Protein AF-A0A954NBS3-F1 (afdb_monomer_lite)

Structure (mmCIF, N/CA/C/O backbone):
data_AF-A0A954NBS3-F1
#
_entry.id   AF-A0A954NBS3-F1
#
loop_
_atom_site.group_PDB
_atom_site.id
_atom_site.type_symbol
_atom_site.label_atom_id
_atom_site.label_alt_id
_atom_site.label_comp_id
_atom_site.label_asym_id
_atom_site.label_entity_id
_atom_site.label_seq_id
_atom_site.pdbx_PDB_ins_code
_atom_site.Cartn_x
_atom_site.Cartn_y
_atom_site.Cartn_z
_atom_site.occupancy
_atom_site.B_iso_or_equiv
_atom_site.auth_seq_id
_atom_site.auth_comp_id
_atom_site.auth_asym_id
_atom_site.auth_atom_id
_atom_site.pdbx_PDB_model_num
ATOM 1 N N . MET A 1 1 ? 88.978 3.973 -29.724 1.00 39.25 1 MET A N 1
ATOM 2 C CA . MET A 1 1 ? 88.576 5.315 -29.233 1.00 39.25 1 MET A CA 1
ATOM 3 C C . MET A 1 1 ? 87.118 5.517 -29.642 1.00 39.25 1 MET A C 1
ATOM 5 O O . MET A 1 1 ? 86.852 5.404 -30.822 1.00 39.25 1 MET A O 1
ATOM 9 N N . LYS A 1 2 ? 86.174 5.472 -28.683 1.00 42.16 2 LYS A N 1
ATOM 10 C CA . LYS A 1 2 ? 85.365 6.629 -28.204 1.00 42.16 2 LYS A CA 1
ATOM 11 C C . LYS A 1 2 ? 84.351 7.115 -29.275 1.00 42.16 2 LYS A C 1
ATOM 13 O O . LYS A 1 2 ? 84.809 7.526 -30.323 1.00 42.16 2 LYS A O 1
ATOM 18 N N . LYS A 1 3 ? 83.019 7.169 -29.107 1.00 45.12 3 LYS A N 1
ATOM 19 C CA . LYS A 1 3 ? 82.094 7.100 -27.953 1.00 45.12 3 LYS A CA 1
ATOM 20 C C . LYS A 1 3 ? 80.649 6.825 -28.440 1.00 45.12 3 LYS A C 1
ATOM 22 O O . LYS A 1 3 ? 80.295 7.188 -29.555 1.00 45.12 3 LYS A O 1
ATOM 27 N N . HIS A 1 4 ? 79.860 6.246 -27.531 1.00 45.31 4 HIS A N 1
ATOM 28 C CA . HIS A 1 4 ? 78.389 6.204 -27.409 1.00 45.31 4 HIS A CA 1
ATOM 29 C C . HIS A 1 4 ? 77.722 7.589 -27.663 1.00 45.31 4 HIS A C 1
ATOM 31 O O . HIS A 1 4 ? 78.394 8.603 -27.510 1.00 45.31 4 HIS A O 1
ATOM 37 N N . ALA A 1 5 ? 76.438 7.736 -28.015 1.00 47.38 5 ALA A N 1
ATOM 38 C CA . ALA A 1 5 ? 75.284 7.160 -27.329 1.00 47.38 5 ALA A CA 1
ATOM 39 C C . ALA A 1 5 ? 73.979 7.186 -28.152 1.00 47.38 5 ALA A C 1
ATOM 41 O O . ALA A 1 5 ? 73.714 8.097 -28.932 1.00 47.38 5 ALA A O 1
ATOM 42 N N . CYS A 1 6 ? 73.170 6.164 -27.875 1.00 48.03 6 CYS A N 1
ATOM 43 C CA . CYS A 1 6 ? 71.746 6.021 -28.144 1.00 48.03 6 CYS A CA 1
ATOM 44 C C . CYS A 1 6 ? 70.948 6.991 -27.250 1.00 48.03 6 CYS A C 1
ATOM 46 O O . CYS A 1 6 ? 71.244 7.093 -26.059 1.00 48.03 6 CYS A O 1
ATOM 48 N N . PHE A 1 7 ? 69.952 7.685 -27.802 1.00 42.53 7 PHE A N 1
ATOM 49 C CA . PHE A 1 7 ? 69.027 8.534 -27.047 1.00 42.53 7 PHE A CA 1
ATOM 50 C C . PHE A 1 7 ? 67.602 8.221 -27.516 1.00 42.53 7 PHE A C 1
ATOM 52 O O . PHE A 1 7 ? 67.102 8.800 -28.476 1.00 42.53 7 PHE A O 1
ATOM 59 N N . VAL A 1 8 ? 66.966 7.247 -26.866 1.00 43.41 8 VAL A N 1
ATOM 60 C CA . VAL A 1 8 ? 65.523 7.005 -26.979 1.00 43.41 8 VAL A CA 1
ATOM 61 C C . VAL A 1 8 ? 64.893 7.608 -25.731 1.00 43.41 8 VAL A C 1
ATOM 63 O O . VAL A 1 8 ? 65.095 7.117 -24.623 1.00 43.41 8 VAL A O 1
ATOM 66 N N . TRP A 1 9 ? 64.184 8.719 -25.906 1.00 40.12 9 TRP A N 1
ATOM 67 C CA . TRP A 1 9 ? 63.373 9.334 -24.860 1.00 40.12 9 TRP A CA 1
ATOM 68 C C . TRP A 1 9 ? 62.068 8.541 -24.736 1.00 40.12 9 TRP A C 1
ATOM 70 O O . TRP A 1 9 ? 61.187 8.641 -25.586 1.00 40.12 9 TRP A O 1
ATOM 80 N N . LEU A 1 10 ? 61.966 7.715 -23.695 1.00 42.81 10 LEU A N 1
ATOM 81 C CA . LEU A 1 10 ? 60.733 7.027 -23.330 1.00 42.81 10 LEU A CA 1
ATOM 82 C C . LEU A 1 10 ? 59.902 7.987 -22.464 1.00 42.81 10 LEU A C 1
ATOM 84 O O . LEU A 1 10 ? 60.217 8.207 -21.296 1.00 42.81 10 LEU A O 1
ATOM 88 N N . ALA A 1 11 ? 58.875 8.605 -23.049 1.00 45.59 11 ALA A N 1
ATOM 89 C CA . ALA A 1 11 ? 57.915 9.409 -22.303 1.00 45.59 11 ALA A CA 1
ATOM 90 C C . ALA A 1 11 ? 57.031 8.478 -21.457 1.00 45.59 11 ALA A C 1
ATOM 92 O O . ALA A 1 11 ? 56.241 7.698 -21.986 1.00 45.59 11 ALA A O 1
ATOM 93 N N . LEU A 1 12 ? 57.199 8.543 -20.137 1.00 44.56 12 LEU A N 1
ATOM 94 C CA . LEU A 1 12 ? 56.373 7.833 -19.169 1.00 44.56 12 LEU A CA 1
ATOM 95 C C . LEU A 1 12 ? 55.002 8.530 -19.095 1.00 44.56 12 LEU A C 1
ATOM 97 O O . LEU A 1 12 ? 54.880 9.610 -18.519 1.00 44.56 12 LEU A O 1
ATOM 101 N N . LEU A 1 13 ? 53.974 7.932 -19.695 1.00 45.59 13 LEU A N 1
ATOM 102 C CA . LEU A 1 13 ? 52.589 8.375 -19.546 1.00 45.59 13 LEU A CA 1
ATOM 103 C C . LEU A 1 13 ? 52.076 7.891 -18.176 1.00 45.59 13 LEU A C 1
ATOM 105 O O . LEU A 1 13 ? 51.665 6.741 -18.035 1.00 45.59 13 LEU A O 1
ATOM 109 N N . MET A 1 14 ? 52.143 8.738 -17.145 1.00 43.44 14 MET A N 1
ATOM 110 C CA . MET A 1 14 ? 51.462 8.474 -15.871 1.00 43.44 14 MET A CA 1
ATOM 111 C C . MET A 1 14 ? 49.956 8.672 -16.061 1.00 43.44 14 MET A C 1
ATOM 113 O O . MET A 1 14 ? 49.479 9.799 -16.185 1.00 43.44 14 MET A O 1
ATOM 117 N N . LEU A 1 15 ? 49.208 7.571 -16.068 1.00 45.44 15 LEU A N 1
ATOM 118 C CA . LEU A 1 15 ? 47.754 7.591 -15.973 1.00 45.44 15 LEU A CA 1
ATOM 119 C C . LEU A 1 15 ? 47.380 7.863 -14.505 1.00 45.44 15 LEU A C 1
ATOM 121 O O . LEU A 1 15 ? 47.453 6.972 -13.662 1.00 45.44 15 LEU A O 1
ATOM 125 N N . ALA A 1 16 ? 47.033 9.108 -14.179 1.00 49.09 16 ALA A N 1
ATOM 126 C CA . ALA A 1 16 ? 46.466 9.442 -12.878 1.00 49.09 16 ALA A CA 1
ATOM 127 C C . ALA A 1 16 ? 45.007 8.962 -12.842 1.00 49.09 16 ALA A C 1
ATOM 129 O O . ALA A 1 16 ? 44.122 9.594 -13.416 1.00 49.09 16 ALA A O 1
ATOM 130 N N . VAL A 1 17 ? 44.759 7.822 -12.195 1.00 53.91 17 VAL A N 1
ATOM 131 C CA . VAL A 1 17 ? 43.400 7.362 -11.892 1.00 53.91 17 VAL A CA 1
ATOM 132 C C . VAL A 1 17 ? 42.890 8.207 -10.726 1.00 53.91 17 VAL A C 1
ATOM 134 O O . VAL A 1 17 ? 43.249 7.971 -9.576 1.00 53.91 17 VAL A O 1
ATOM 137 N N . PHE A 1 18 ? 42.098 9.237 -11.027 1.00 52.69 18 PHE A N 1
ATOM 138 C CA . PHE A 1 18 ? 41.361 9.986 -10.013 1.00 52.69 18 PHE A CA 1
ATOM 139 C C . PHE A 1 18 ? 40.160 9.148 -9.565 1.00 52.69 18 PHE A C 1
ATOM 141 O O . PHE A 1 18 ? 39.133 9.102 -10.239 1.00 52.69 18 PHE A O 1
ATOM 148 N N . SER A 1 19 ? 40.285 8.485 -8.420 1.00 53.72 19 SER A N 1
ATOM 149 C CA . SER A 1 19 ? 39.150 7.960 -7.661 1.00 53.72 19 SER A CA 1
ATOM 150 C C . SER A 1 19 ? 38.417 9.137 -7.011 1.00 53.72 19 SER A C 1
ATOM 152 O O . SER A 1 19 ? 38.724 9.546 -5.892 1.00 53.72 19 SER A O 1
ATOM 154 N N . GLY A 1 20 ? 37.482 9.737 -7.751 1.00 62.59 20 GLY A N 1
ATOM 155 C CA . GLY A 1 20 ? 36.509 10.666 -7.178 1.00 62.59 20 GLY A CA 1
ATOM 156 C C . GLY A 1 20 ? 35.599 9.944 -6.174 1.00 62.59 20 GLY A C 1
ATOM 157 O O . GLY A 1 20 ? 35.432 8.725 -6.278 1.00 62.59 20 GLY A O 1
ATOM 158 N N . PRO A 1 21 ? 35.019 10.655 -5.192 1.00 60.66 21 PRO A N 1
ATOM 159 C CA . PRO A 1 21 ? 34.026 10.059 -4.312 1.00 60.66 21 PRO A CA 1
ATOM 160 C C . PRO A 1 21 ? 32.855 9.564 -5.163 1.00 60.66 21 PRO A C 1
ATOM 162 O O . PRO A 1 21 ? 32.310 10.313 -5.974 1.00 60.66 21 PRO A O 1
ATOM 165 N N . ALA A 1 22 ? 32.486 8.296 -4.993 1.00 57.25 22 ALA A N 1
ATOM 166 C CA . ALA A 1 22 ? 31.246 7.786 -5.548 1.00 57.25 22 ALA A CA 1
ATOM 167 C C . ALA A 1 22 ? 30.102 8.577 -4.906 1.00 57.25 22 ALA A C 1
ATOM 169 O O . ALA A 1 22 ? 29.930 8.551 -3.687 1.00 57.25 22 ALA A O 1
ATOM 170 N N . THR A 1 23 ? 29.340 9.315 -5.708 1.00 51.94 23 THR A N 1
ATOM 171 C CA . THR A 1 23 ? 28.046 9.811 -5.254 1.00 51.94 23 THR A CA 1
ATOM 172 C C . THR A 1 23 ? 27.150 8.595 -5.113 1.00 51.94 23 THR A C 1
ATOM 174 O O . THR A 1 23 ? 26.912 7.893 -6.095 1.00 51.94 23 THR A O 1
ATOM 177 N N . VAL A 1 24 ? 26.679 8.330 -3.898 1.00 51.53 24 VAL A N 1
ATOM 178 C CA . VAL A 1 24 ? 25.548 7.427 -3.692 1.00 51.53 24 VAL A CA 1
ATOM 179 C C . VAL A 1 24 ? 24.375 8.076 -4.420 1.00 51.53 24 VAL A C 1
ATOM 181 O O . VAL A 1 24 ? 23.851 9.095 -3.975 1.00 51.53 24 VAL A O 1
ATOM 184 N N . GLN A 1 25 ? 24.054 7.565 -5.604 1.00 52.12 25 GLN A N 1
ATOM 185 C CA . GLN A 1 25 ? 22.846 7.950 -6.313 1.00 52.12 25 GLN A CA 1
ATOM 186 C C . GLN A 1 25 ? 21.680 7.423 -5.475 1.00 52.12 25 GLN A C 1
ATOM 188 O O . GLN A 1 25 ? 21.651 6.235 -5.153 1.00 52.12 25 GLN A O 1
ATOM 193 N N . GLY A 1 26 ? 20.788 8.319 -5.043 1.00 61.16 26 GLY A N 1
ATOM 194 C CA . GLY A 1 26 ? 19.554 7.928 -4.361 1.00 61.16 26 GLY A CA 1
ATOM 195 C C . GLY A 1 26 ? 18.711 7.008 -5.245 1.00 61.16 26 GLY A C 1
ATOM 196 O O . GLY A 1 26 ? 18.994 6.865 -6.439 1.00 61.16 26 GLY A O 1
ATOM 197 N N . ALA A 1 27 ? 17.692 6.376 -4.663 1.00 66.38 27 ALA A N 1
ATOM 198 C CA . ALA A 1 27 ? 16.748 5.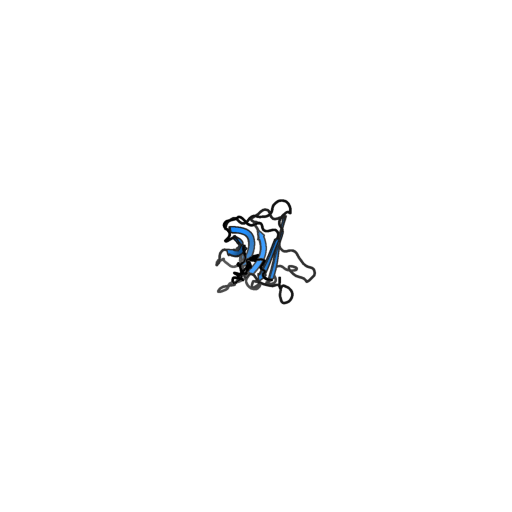585 -5.440 1.00 66.38 27 ALA A CA 1
ATOM 199 C C . ALA A 1 27 ? 16.223 6.413 -6.628 1.00 66.38 27 ALA A C 1
ATOM 201 O O . ALA A 1 27 ? 15.965 7.612 -6.522 1.00 66.38 27 ALA A O 1
ATOM 202 N N . LEU A 1 28 ? 16.151 5.770 -7.790 1.00 80.25 28 LEU A N 1
ATOM 203 C CA . LEU A 1 28 ? 15.702 6.400 -9.032 1.00 80.25 28 LEU A CA 1
ATOM 204 C C . LEU A 1 28 ? 14.170 6.545 -9.105 1.00 80.25 28 LEU A C 1
ATOM 206 O O . LEU A 1 28 ? 13.644 7.326 -9.905 1.00 80.25 28 LEU A O 1
ATOM 210 N N . VAL A 1 29 ? 13.476 5.760 -8.283 1.00 85.06 29 VAL A N 1
ATOM 211 C CA . VAL A 1 29 ? 12.032 5.786 -8.083 1.00 85.06 29 VAL A CA 1
ATOM 212 C C . VAL A 1 29 ? 11.783 5.782 -6.580 1.00 85.06 29 VAL A C 1
ATOM 214 O O . VAL A 1 29 ? 12.270 4.892 -5.883 1.00 85.06 29 VAL A O 1
ATOM 217 N N . ASP A 1 30 ? 11.031 6.765 -6.107 1.00 89.38 30 ASP A N 1
ATOM 218 C CA . ASP A 1 30 ? 10.579 6.887 -4.728 1.00 89.38 30 ASP A CA 1
ATOM 219 C C . ASP A 1 30 ? 9.112 6.452 -4.631 1.00 89.38 30 ASP A C 1
ATOM 221 O O . ASP A 1 30 ? 8.326 6.669 -5.554 1.00 89.38 30 ASP A O 1
ATOM 225 N N . LEU A 1 31 ? 8.736 5.835 -3.510 1.00 91.75 31 LEU A N 1
ATOM 226 C CA . LEU A 1 31 ? 7.346 5.481 -3.227 1.00 91.75 31 LEU A CA 1
ATOM 227 C C . LEU A 1 31 ? 6.748 6.450 -2.216 1.00 91.75 31 LEU A C 1
ATOM 229 O O . LEU A 1 31 ? 7.391 6.809 -1.227 1.00 91.75 31 LEU A O 1
ATOM 233 N N . SER A 1 32 ? 5.498 6.841 -2.435 1.00 93.94 32 SER A N 1
ATOM 234 C CA . SER A 1 32 ? 4.780 7.735 -1.534 1.00 93.94 32 SER A CA 1
ATOM 235 C C . SER A 1 32 ? 3.301 7.367 -1.412 1.00 93.94 32 SER A C 1
ATOM 237 O O . SER A 1 32 ? 2.731 6.694 -2.274 1.00 93.94 32 SER A O 1
ATOM 239 N N . PHE A 1 33 ? 2.681 7.793 -0.308 1.00 95.69 33 PHE A N 1
ATOM 240 C CA . PHE A 1 33 ? 1.241 7.675 -0.099 1.00 95.69 33 PHE A CA 1
ATOM 241 C C . PHE A 1 33 ? 0.530 9.006 -0.302 1.00 95.69 33 PHE A C 1
ATOM 243 O O . PHE A 1 33 ? 1.015 10.062 0.111 1.00 95.69 33 PHE A O 1
ATOM 250 N N . SER A 1 34 ? -0.662 8.938 -0.891 1.00 95.38 34 SER A N 1
ATOM 251 C CA . SER A 1 34 ? -1.549 10.084 -1.079 1.00 95.38 34 SER A CA 1
ATOM 252 C C . SER A 1 34 ? -3.013 9.705 -0.800 1.00 95.38 34 SER A C 1
ATOM 254 O O . SER A 1 34 ? -3.434 8.618 -1.179 1.00 95.38 34 SER A O 1
ATOM 256 N N . PRO A 1 35 ? -3.827 10.576 -0.179 1.00 95.69 35 PRO A N 1
ATOM 257 C CA . PRO A 1 35 ? -3.427 11.834 0.445 1.00 95.69 35 PRO A CA 1
ATOM 258 C C . PRO A 1 35 ? -2.636 11.589 1.740 1.00 95.69 35 PRO A C 1
ATOM 260 O O . PRO A 1 35 ? -2.797 10.563 2.393 1.00 95.69 35 PRO A O 1
ATOM 263 N N . ALA A 1 36 ? -1.831 12.569 2.162 1.00 93.75 36 ALA A N 1
ATOM 264 C CA . ALA A 1 36 ? -1.077 12.483 3.420 1.00 93.75 36 ALA A CA 1
ATOM 265 C C . ALA A 1 36 ? -1.972 12.472 4.676 1.00 93.75 36 ALA A C 1
ATOM 267 O O . ALA A 1 36 ? -1.539 12.059 5.746 1.00 93.75 36 ALA A O 1
ATOM 268 N N . MET A 1 37 ? -3.207 12.970 4.566 1.00 94.44 37 MET A N 1
ATOM 269 C CA . MET A 1 37 ? -4.183 12.970 5.649 1.00 94.44 37 MET A CA 1
ATOM 270 C C . MET A 1 37 ? -5.596 12.975 5.079 1.00 94.44 37 MET A C 1
ATOM 272 O O . MET A 1 37 ? -5.891 13.694 4.123 1.00 94.44 37 MET A O 1
ATOM 276 N N . GLN A 1 38 ? -6.480 12.210 5.709 1.00 95.62 38 GLN A N 1
ATOM 277 C CA . GLN A 1 38 ? -7.904 12.197 5.411 1.00 95.62 38 GLN A CA 1
ATOM 278 C C . GLN A 1 38 ? -8.713 11.972 6.686 1.00 95.62 38 GLN A C 1
ATOM 280 O O . GLN A 1 38 ? -8.215 11.423 7.666 1.00 95.62 38 GLN A O 1
ATOM 285 N N . SER A 1 39 ? -9.965 12.419 6.675 1.00 96.62 39 SER A N 1
ATOM 286 C CA . SER A 1 39 ? -10.902 12.226 7.777 1.00 96.62 39 SER A CA 1
ATOM 287 C C . SER A 1 39 ? -12.225 11.738 7.212 1.00 96.62 39 SER A C 1
ATOM 289 O O . SER A 1 39 ? -12.778 12.347 6.295 1.00 96.62 39 SER A O 1
ATOM 291 N N . VAL A 1 40 ? -12.707 10.626 7.756 1.00 97.50 40 VAL A N 1
ATOM 292 C CA . VAL A 1 40 ? -13.955 9.979 7.352 1.00 97.50 40 VAL A CA 1
ATOM 293 C C . VAL A 1 40 ? -14.746 9.588 8.601 1.00 97.50 40 VAL A C 1
ATOM 295 O O . VAL A 1 40 ? -1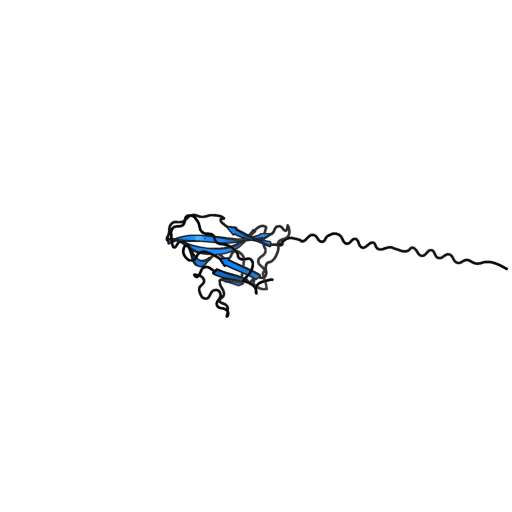4.147 9.386 9.660 1.00 97.50 40 VAL A O 1
ATOM 298 N N . PRO A 1 41 ? -16.084 9.489 8.526 1.00 97.75 41 PRO A N 1
ATOM 299 C CA . PRO A 1 41 ? -16.866 8.924 9.621 1.00 97.75 41 PRO A CA 1
ATOM 300 C C . PRO A 1 41 ? -16.573 7.425 9.788 1.00 97.75 41 PRO A C 1
ATOM 302 O O . PRO A 1 41 ? -16.192 6.752 8.830 1.00 97.75 41 PRO A O 1
ATOM 305 N N . VAL A 1 42 ? -16.825 6.885 10.984 1.00 98.19 42 VAL A N 1
ATOM 306 C CA . VAL A 1 42 ? -16.812 5.430 11.224 1.00 98.19 42 VAL A CA 1
ATOM 307 C C . VAL A 1 42 ? -17.765 4.728 10.248 1.00 98.19 42 VAL A C 1
ATOM 309 O O . VAL A 1 42 ? -18.881 5.193 10.011 1.00 98.19 42 VAL A O 1
ATOM 312 N N . GLY A 1 43 ? -17.306 3.625 9.659 1.00 98.19 43 GLY A N 1
ATOM 313 C CA . GLY A 1 43 ? -17.958 2.899 8.567 1.00 98.19 43 GLY A CA 1
ATOM 314 C C . GLY A 1 43 ? -17.704 3.485 7.172 1.00 98.19 43 GLY A C 1
ATOM 315 O O . GLY A 1 43 ? -18.135 2.898 6.182 1.00 98.19 43 GLY A O 1
ATOM 316 N N . GLY A 1 44 ? -17.028 4.634 7.073 1.00 97.88 44 GLY A N 1
ATOM 317 C CA . GLY A 1 44 ? -16.607 5.237 5.809 1.00 97.88 44 GLY A CA 1
ATOM 318 C C . GLY A 1 44 ? -15.374 4.562 5.205 1.00 97.88 44 GLY A C 1
ATOM 319 O O . GLY A 1 44 ? -14.619 3.881 5.901 1.00 97.88 44 GLY A O 1
ATOM 320 N N . PHE A 1 45 ? -15.164 4.787 3.905 1.00 97.06 45 PHE A N 1
ATOM 321 C CA . PHE A 1 45 ? -13.980 4.308 3.192 1.00 97.06 45 PHE A CA 1
ATOM 322 C C . PHE A 1 45 ? -12.843 5.322 3.243 1.00 97.06 45 PHE A C 1
ATOM 324 O O . PHE A 1 45 ? -13.055 6.506 2.988 1.00 97.06 45 PHE A O 1
ATOM 331 N N . VAL A 1 46 ? -11.646 4.820 3.523 1.00 96.56 46 VAL A N 1
ATOM 332 C CA . VAL A 1 46 ? -10.367 5.530 3.488 1.00 96.56 46 VAL A CA 1
ATOM 333 C C . VAL A 1 46 ? -9.601 4.980 2.289 1.00 96.56 46 VAL A C 1
ATOM 335 O O . VAL A 1 46 ? -9.263 3.798 2.270 1.00 96.56 46 VAL A O 1
ATOM 338 N N . ASP A 1 47 ? -9.340 5.820 1.292 1.00 96.44 47 ASP A N 1
ATOM 339 C CA . ASP A 1 47 ? -8.593 5.430 0.092 1.00 96.44 47 ASP A CA 1
ATOM 340 C C . ASP A 1 47 ? -7.175 6.008 0.175 1.00 96.44 47 ASP A C 1
ATOM 342 O O . ASP A 1 47 ? -7.002 7.216 0.355 1.00 96.44 47 ASP A O 1
ATOM 346 N N . VAL A 1 48 ? -6.160 5.150 0.072 1.00 96.56 48 VAL A N 1
ATOM 347 C CA . VAL A 1 48 ? -4.736 5.511 0.120 1.00 96.56 48 VAL A CA 1
ATOM 348 C C . VAL A 1 48 ? -4.071 5.067 -1.178 1.00 96.56 48 VAL A C 1
ATOM 350 O O . VAL A 1 48 ? -3.897 3.879 -1.431 1.00 96.56 48 VAL A O 1
ATOM 353 N N . GLN A 1 49 ? -3.698 6.027 -2.012 1.00 95.88 49 GLN A N 1
ATOM 354 C CA . GLN A 1 49 ? -2.966 5.809 -3.255 1.00 95.88 49 GLN A CA 1
ATOM 355 C C . GLN A 1 49 ? -1.500 5.513 -2.956 1.00 95.88 49 GLN A C 1
ATOM 357 O O . GLN A 1 49 ? -0.867 6.241 -2.191 1.00 95.88 49 GLN A O 1
ATOM 362 N N . LEU A 1 50 ? -0.961 4.492 -3.614 1.00 95.44 50 LEU A N 1
ATOM 363 C CA . LEU A 1 50 ? 0.471 4.256 -3.730 1.00 95.44 50 LEU A CA 1
ATOM 364 C C . LEU A 1 50 ? 0.970 4.911 -5.012 1.00 95.44 50 LEU A C 1
ATOM 366 O O . LEU A 1 50 ? 0.541 4.546 -6.108 1.00 95.44 50 LEU A O 1
ATOM 370 N N . LEU A 1 51 ? 1.896 5.848 -4.872 1.00 93.38 51 LEU A N 1
ATOM 371 C CA . LEU A 1 51 ? 2.520 6.558 -5.978 1.00 93.38 51 LEU A CA 1
ATOM 372 C C . LEU A 1 51 ? 3.979 6.123 -6.110 1.00 93.38 51 LEU A C 1
ATOM 374 O O . LEU A 1 51 ? 4.666 5.930 -5.110 1.00 93.38 51 LEU A O 1
ATOM 378 N N . ALA A 1 52 ? 4.432 5.970 -7.349 1.00 91.38 52 ALA A N 1
ATOM 379 C CA . ALA A 1 52 ? 5.822 5.773 -7.723 1.00 91.38 52 ALA A CA 1
ATOM 380 C C . ALA A 1 52 ? 6.300 7.010 -8.489 1.00 91.38 52 ALA A C 1
ATOM 382 O O . ALA A 1 52 ? 5.879 7.258 -9.623 1.00 91.38 52 ALA A O 1
ATOM 383 N N . ASP A 1 53 ? 7.163 7.791 -7.854 1.00 89.31 53 ASP A N 1
ATOM 384 C CA . ASP A 1 53 ? 7.679 9.056 -8.357 1.00 89.31 53 ASP A CA 1
ATOM 385 C C . ASP A 1 53 ? 9.100 8.865 -8.883 1.00 89.31 53 ASP A C 1
ATOM 387 O O . ASP A 1 53 ? 9.950 8.307 -8.194 1.00 89.31 53 ASP A O 1
ATOM 391 N N . SER A 1 54 ? 9.387 9.339 -10.095 1.00 86.38 54 SER A N 1
ATOM 392 C CA . SER A 1 54 ? 10.756 9.349 -10.616 1.00 86.38 54 SER A CA 1
ATOM 393 C C . SER A 1 54 ? 11.287 10.771 -10.690 1.00 86.38 54 SER A C 1
ATOM 395 O O . SER A 1 54 ? 10.656 11.671 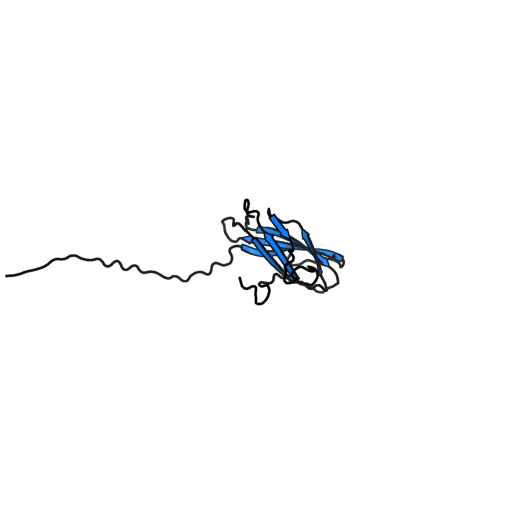-11.247 1.00 86.38 54 SER A O 1
ATOM 397 N N . ASN A 1 55 ? 12.484 10.962 -10.141 1.00 78.69 55 ASN A N 1
ATOM 398 C CA . ASN A 1 55 ? 13.230 12.214 -10.229 1.00 78.69 55 ASN A CA 1
ATOM 399 C C . ASN A 1 55 ? 14.119 12.292 -11.487 1.00 78.69 55 ASN A C 1
ATOM 401 O O . ASN A 1 55 ? 14.799 13.301 -11.695 1.00 78.69 55 ASN A O 1
ATOM 405 N N . ASP A 1 56 ? 14.111 11.251 -12.325 1.00 79.31 56 ASP A N 1
ATOM 406 C CA . ASP A 1 56 ? 14.869 11.200 -13.567 1.00 79.31 56 ASP A CA 1
ATOM 407 C C . ASP A 1 56 ? 14.108 11.925 -14.691 1.00 79.31 56 ASP A C 1
ATOM 409 O O . ASP A 1 56 ? 12.883 11.874 -14.807 1.00 79.31 56 ASP A O 1
ATOM 413 N N . ALA A 1 57 ? 14.846 12.626 -15.552 1.00 76.06 57 ALA A N 1
ATOM 414 C CA . ALA A 1 57 ? 14.279 13.242 -16.750 1.00 76.06 57 ALA A CA 1
ATOM 415 C C . ALA A 1 57 ? 13.894 12.193 -17.811 1.00 76.06 57 ALA A C 1
ATOM 417 O O . ALA A 1 57 ? 13.158 12.496 -18.754 1.00 76.06 57 ALA A O 1
ATOM 418 N N . THR A 1 58 ? 14.420 10.975 -17.683 1.00 80.75 58 THR A N 1
ATOM 419 C CA . THR A 1 58 ? 14.125 9.833 -18.536 1.00 80.75 58 THR A CA 1
ATOM 420 C C . THR A 1 58 ? 13.084 8.927 -17.879 1.00 80.75 58 THR A C 1
ATOM 422 O O . THR A 1 58 ? 13.217 8.593 -16.705 1.00 80.75 58 THR A O 1
ATOM 425 N N . PRO A 1 59 ? 12.037 8.506 -18.612 1.00 79.38 59 PRO A N 1
ATOM 426 C CA . PRO A 1 59 ? 11.049 7.595 -18.056 1.00 79.38 59 PRO A CA 1
ATOM 427 C C . PRO A 1 59 ? 11.683 6.250 -17.685 1.00 79.38 59 PRO A C 1
ATOM 429 O O . PRO A 1 59 ? 12.335 5.611 -18.516 1.00 79.38 59 PRO A O 1
ATOM 432 N N . LEU A 1 60 ? 11.462 5.807 -16.450 1.00 84.81 60 LEU A N 1
ATOM 433 C CA . LEU A 1 60 ? 11.989 4.549 -15.932 1.00 84.81 60 LEU A CA 1
ATOM 434 C C . LEU A 1 60 ? 10.925 3.467 -15.968 1.00 84.81 60 LEU A C 1
ATOM 436 O O . LEU A 1 60 ? 9.743 3.735 -15.798 1.00 84.81 60 LEU A O 1
ATOM 440 N N . SER A 1 61 ? 11.352 2.232 -16.205 1.00 87.00 61 SER A N 1
ATOM 441 C CA . SER A 1 61 ? 10.462 1.073 -16.231 1.00 87.00 61 SER A CA 1
ATOM 442 C C . SER A 1 61 ? 10.537 0.304 -14.918 1.00 87.00 61 SER A C 1
ATOM 444 O O . SER A 1 61 ? 11.633 0.035 -14.431 1.00 87.00 61 SER A O 1
ATOM 446 N N . ILE A 1 62 ? 9.386 -0.108 -14.392 1.00 88.00 62 ILE A N 1
ATOM 447 C CA . ILE A 1 62 ? 9.283 -0.936 -13.189 1.00 88.00 62 ILE A CA 1
ATOM 448 C C . ILE A 1 62 ? 8.859 -2.345 -13.604 1.00 88.00 62 ILE A C 1
ATOM 450 O O . ILE A 1 62 ? 7.837 -2.522 -14.262 1.00 88.00 62 ILE A O 1
ATOM 454 N N . SER A 1 63 ? 9.644 -3.362 -13.241 1.00 90.31 63 SER A N 1
ATOM 455 C CA . SER A 1 63 ? 9.307 -4.767 -13.516 1.00 90.31 63 SER A CA 1
ATOM 456 C C . SER A 1 63 ? 8.498 -5.423 -12.404 1.00 90.31 63 SER A C 1
ATOM 458 O O . SER A 1 63 ? 7.677 -6.297 -12.677 1.00 90.31 63 SER A O 1
ATOM 460 N N . ALA A 1 64 ? 8.748 -5.018 -11.163 1.00 90.56 64 ALA A N 1
ATOM 461 C CA . ALA A 1 64 ? 8.062 -5.503 -9.980 1.00 90.56 64 ALA A CA 1
ATOM 462 C C . ALA A 1 64 ? 8.136 -4.453 -8.868 1.00 90.56 64 ALA A C 1
ATOM 464 O O . ALA A 1 64 ? 9.044 -3.619 -8.866 1.00 90.56 64 ALA A O 1
ATOM 465 N N . LEU A 1 65 ? 7.192 -4.517 -7.938 1.00 90.19 65 LEU A N 1
ATOM 466 C CA . LEU A 1 65 ? 7.148 -3.718 -6.725 1.00 90.19 65 LEU A CA 1
ATOM 467 C C . LEU A 1 65 ? 6.514 -4.554 -5.617 1.00 90.19 65 LEU A C 1
ATOM 469 O O . LEU A 1 65 ? 5.459 -5.147 -5.831 1.00 90.19 65 LEU A O 1
ATOM 473 N N . ASP A 1 66 ? 7.137 -4.530 -4.445 1.00 92.19 66 ASP A N 1
ATOM 474 C CA . ASP A 1 66 ? 6.606 -5.099 -3.212 1.00 92.19 66 ASP A CA 1
ATOM 475 C C . ASP A 1 66 ? 6.518 -3.988 -2.161 1.00 92.19 66 ASP A C 1
ATOM 477 O O . ASP A 1 66 ? 7.471 -3.229 -1.971 1.00 92.19 66 ASP A O 1
ATOM 481 N N . VAL A 1 67 ? 5.366 -3.859 -1.503 1.00 93.12 67 VAL A N 1
ATOM 482 C CA . VAL A 1 67 ? 5.123 -2.867 -0.447 1.00 93.12 67 VAL A CA 1
ATOM 483 C C . VAL A 1 67 ? 4.484 -3.544 0.746 1.00 93.12 67 VAL A C 1
ATOM 485 O O . VAL A 1 67 ? 3.446 -4.186 0.627 1.00 93.12 67 VAL A O 1
ATOM 488 N N . ILE A 1 68 ? 5.083 -3.344 1.914 1.00 92.56 68 ILE A N 1
ATOM 489 C CA . ILE A 1 68 ? 4.560 -3.856 3.174 1.00 92.56 68 ILE A CA 1
ATOM 490 C C . ILE A 1 68 ? 3.796 -2.726 3.850 1.00 92.56 68 ILE A C 1
ATOM 492 O O . ILE A 1 68 ? 4.385 -1.729 4.273 1.00 92.56 68 ILE A O 1
ATOM 496 N N . LEU A 1 69 ? 2.484 -2.881 3.938 1.00 95.38 69 LEU A N 1
ATOM 497 C CA . LEU A 1 69 ? 1.607 -2.000 4.689 1.00 95.38 69 LEU A CA 1
ATOM 498 C C . LEU A 1 69 ? 1.662 -2.371 6.162 1.00 95.38 69 LEU A C 1
ATOM 500 O O . LEU A 1 69 ? 1.634 -3.550 6.503 1.00 95.38 69 LEU A O 1
ATOM 504 N N . ASN A 1 70 ? 1.672 -1.363 7.025 1.00 95.19 70 ASN A N 1
ATOM 505 C CA . ASN A 1 70 ? 1.362 -1.525 8.435 1.00 95.19 70 ASN A CA 1
ATOM 506 C C . ASN A 1 70 ? 0.369 -0.447 8.874 1.00 95.19 70 ASN A C 1
ATOM 508 O O . ASN A 1 70 ? 0.501 0.723 8.505 1.00 95.19 70 ASN A O 1
ATOM 512 N N . TYR A 1 71 ? -0.653 -0.864 9.611 1.00 96.81 71 TYR A N 1
ATOM 513 C CA . TYR A 1 71 ? -1.752 -0.020 10.064 1.00 96.81 71 TYR A CA 1
ATOM 514 C C . TYR A 1 71 ? -2.357 -0.589 11.356 1.00 96.81 71 TYR A C 1
ATOM 516 O O . TYR A 1 71 ? -2.154 -1.752 11.705 1.00 96.81 71 TYR A O 1
ATOM 524 N N . ASP A 1 72 ? -3.120 0.222 12.088 1.00 97.75 72 ASP A N 1
ATOM 525 C CA . ASP A 1 72 ? -3.786 -0.239 13.311 1.00 97.75 72 ASP A CA 1
ATOM 526 C C . ASP A 1 72 ? -5.142 -0.890 12.995 1.00 97.75 72 ASP A C 1
ATOM 528 O O . ASP A 1 72 ? -6.133 -0.205 12.712 1.00 97.75 72 ASP A O 1
ATOM 532 N N . ALA A 1 73 ? -5.190 -2.221 13.095 1.00 97.75 73 ALA A N 1
ATOM 533 C CA . ALA A 1 73 ? -6.390 -3.029 12.870 1.00 97.75 73 ALA A CA 1
ATOM 534 C C . ALA A 1 73 ? -7.538 -2.759 13.866 1.00 97.75 73 ALA A C 1
ATOM 536 O O . ALA A 1 73 ? -8.658 -3.226 13.672 1.00 97.75 73 ALA A O 1
ATOM 537 N N . THR A 1 74 ? -7.297 -1.988 14.931 1.00 98.12 74 THR A N 1
ATOM 538 C CA . THR A 1 74 ? -8.349 -1.520 15.849 1.00 98.12 74 THR A CA 1
ATOM 539 C C . THR A 1 74 ? -9.182 -0.395 15.228 1.00 98.12 74 THR A C 1
ATOM 541 O O . THR A 1 74 ? -10.353 -0.229 15.573 1.00 98.12 74 THR A O 1
ATOM 544 N N . TYR A 1 75 ? -8.589 0.390 14.322 1.00 98.25 75 TYR A N 1
ATOM 545 C CA . TYR A 1 75 ? -9.216 1.576 13.731 1.00 98.25 75 TYR A CA 1
ATOM 546 C C . TYR A 1 75 ? -9.487 1.436 12.236 1.00 98.25 75 TYR A C 1
ATOM 548 O O . TYR A 1 75 ? -10.398 2.097 11.736 1.00 98.25 75 TYR A O 1
ATOM 556 N N . LEU A 1 76 ? -8.733 0.598 11.526 1.00 98.12 76 LEU A N 1
ATOM 557 C CA . LEU A 1 76 ? -8.847 0.409 10.083 1.00 98.12 76 LEU A CA 1
ATOM 558 C C . LEU A 1 76 ? -8.938 -1.076 9.730 1.00 98.12 76 LEU A C 1
ATOM 560 O O . LEU A 1 76 ? -8.242 -1.899 10.307 1.00 98.12 76 LEU A O 1
ATOM 564 N N . GLU A 1 77 ? -9.746 -1.407 8.728 1.00 97.88 77 GLU A N 1
ATOM 565 C CA . GLU A 1 77 ? -9.775 -2.736 8.109 1.00 97.88 77 GLU A CA 1
ATOM 566 C C . GLU A 1 77 ? -9.456 -2.609 6.623 1.00 97.88 77 GLU A C 1
ATOM 568 O O . GLU A 1 77 ? -10.228 -2.001 5.876 1.00 97.88 77 GLU A O 1
ATOM 573 N N . LEU A 1 78 ? -8.331 -3.176 6.186 1.00 97.38 78 LEU A N 1
ATOM 574 C CA . LEU A 1 78 ? -7.967 -3.235 4.775 1.00 97.38 78 LEU A CA 1
ATOM 575 C C . LEU A 1 78 ? -8.911 -4.191 4.032 1.00 97.38 78 LEU A C 1
ATOM 577 O O . LEU A 1 78 ? -9.024 -5.362 4.377 1.00 97.38 78 LEU A O 1
ATOM 581 N N . GLN A 1 79 ? -9.601 -3.682 3.011 1.00 95.50 79 GLN A N 1
ATOM 582 C CA . GLN A 1 79 ? -10.606 -4.441 2.257 1.00 95.50 79 GLN A CA 1
ATOM 583 C C . GLN A 1 79 ? -10.050 -5.013 0.956 1.00 95.50 79 GLN A C 1
ATOM 585 O O . GLN A 1 79 ? -10.330 -6.152 0.592 1.00 95.50 79 GLN A O 1
ATOM 590 N N . SER A 1 80 ? -9.347 -4.176 0.194 1.00 92.00 80 SER A N 1
ATOM 591 C CA . SER A 1 80 ? -8.966 -4.485 -1.183 1.00 92.00 80 SER A CA 1
ATOM 592 C C . SER A 1 80 ? -7.975 -3.466 -1.725 1.00 92.00 80 SER A C 1
ATOM 594 O O . SER A 1 80 ? -7.891 -2.341 -1.227 1.00 92.00 80 SER A O 1
ATOM 596 N N . VAL A 1 81 ? -7.336 -3.815 -2.834 1.00 91.88 81 VAL A N 1
ATOM 597 C CA . VAL A 1 81 ? -6.787 -2.843 -3.781 1.00 91.88 81 VAL A CA 1
ATOM 598 C C . VAL A 1 81 ? -7.828 -2.473 -4.836 1.00 91.88 81 VAL A C 1
ATOM 600 O O . VAL A 1 81 ? -8.636 -3.296 -5.264 1.00 91.88 81 VAL A O 1
ATOM 603 N N . THR A 1 82 ? -7.819 -1.218 -5.265 1.00 84.44 82 THR A N 1
ATOM 604 C CA . THR A 1 82 ? -8.650 -0.698 -6.354 1.00 84.44 82 THR A CA 1
ATOM 605 C C . THR A 1 82 ? -7.785 0.105 -7.318 1.00 84.44 82 THR A C 1
ATOM 607 O O . THR A 1 82 ? -6.734 0.600 -6.929 1.00 84.44 82 THR A O 1
ATOM 610 N N . ASN A 1 83 ? -8.238 0.250 -8.569 1.00 66.31 83 ASN A N 1
ATOM 611 C CA . ASN A 1 83 ? -7.615 1.117 -9.576 1.00 66.31 83 ASN A CA 1
ATOM 612 C C . ASN A 1 83 ? -6.089 0.927 -9.716 1.00 66.31 83 ASN A C 1
ATOM 614 O O . ASN A 1 83 ? -5.341 1.848 -9.394 1.00 66.31 83 ASN A O 1
ATOM 618 N N . PRO A 1 84 ? -5.594 -0.222 -10.213 1.00 64.44 84 PRO A N 1
ATOM 619 C CA . PRO A 1 84 ? -4.183 -0.317 -10.557 1.00 64.44 84 PRO A CA 1
ATOM 620 C C . PRO A 1 84 ? -3.884 0.701 -11.662 1.00 64.44 84 PRO A C 1
ATOM 622 O O . PRO A 1 84 ? -4.357 0.571 -12.796 1.00 64.44 84 PRO A O 1
ATOM 625 N N . GLY A 1 85 ? -3.148 1.755 -11.324 1.00 64.31 85 GLY A N 1
ATOM 626 C CA . GLY A 1 85 ? -2.576 2.634 -12.327 1.00 64.31 85 GLY A CA 1
ATOM 627 C C . GLY A 1 85 ? -1.352 1.945 -12.933 1.00 64.31 85 GLY A C 1
ATOM 628 O O . GLY A 1 85 ? -0.591 1.257 -12.257 1.00 64.31 85 GLY A O 1
ATOM 629 N N . GLY A 1 86 ? -1.191 2.056 -14.250 1.00 68.69 86 GLY A N 1
ATOM 630 C CA . GLY A 1 86 ? -0.225 1.242 -14.991 1.00 68.69 86 GLY A CA 1
ATOM 631 C C . GLY A 1 86 ? -0.773 -0.134 -15.390 1.00 68.69 86 GLY A C 1
ATOM 632 O O . GLY A 1 86 ? -1.730 -0.658 -14.828 1.00 68.69 86 GLY A O 1
ATOM 633 N N . GLN A 1 87 ? -0.194 -0.716 -16.441 1.00 81.81 87 GLN A N 1
ATOM 634 C CA . GLN A 1 87 ? -0.631 -2.004 -16.989 1.00 81.81 87 GLN A CA 1
ATOM 635 C C . GLN A 1 87 ? 0.068 -3.165 -16.273 1.00 81.81 87 GLN A C 1
ATOM 637 O O . GLN A 1 87 ? 0.895 -3.850 -16.870 1.00 81.81 87 GLN A O 1
ATOM 642 N N . TRP A 1 88 ? -0.224 -3.362 -14.988 1.00 88.44 88 TRP A N 1
ATOM 643 C CA . TRP A 1 88 ? 0.307 -4.491 -14.221 1.00 88.44 88 TRP A CA 1
ATOM 644 C C . TRP A 1 88 ? -0.321 -5.820 -14.665 1.00 88.44 88 TRP A C 1
ATOM 646 O O . TRP A 1 88 ? -1.498 -5.884 -15.015 1.00 88.44 88 TRP A O 1
ATOM 656 N N . PHE A 1 89 ? 0.473 -6.891 -14.654 1.00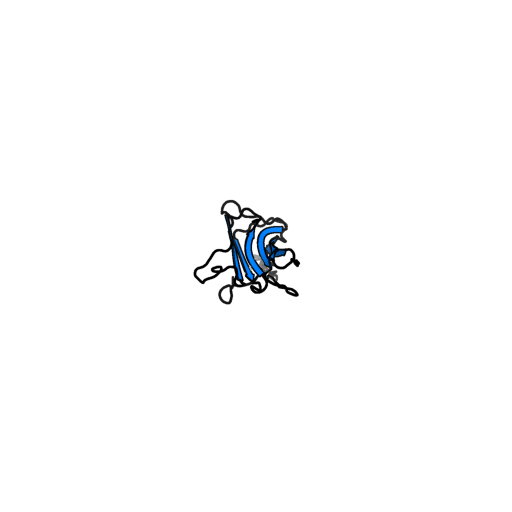 90.06 89 PHE A N 1
ATOM 657 C CA . PHE A 1 89 ? 0.013 -8.261 -14.889 1.00 90.06 89 PHE A CA 1
ATOM 658 C C . PHE A 1 89 ? -0.570 -8.876 -13.614 1.00 90.06 89 PHE A C 1
ATOM 660 O O . PHE A 1 89 ? -1.588 -9.561 -13.667 1.00 90.06 89 PHE A O 1
ATOM 667 N N . VAL A 1 90 ? 0.068 -8.599 -12.476 1.00 90.81 90 VAL A N 1
ATOM 668 C CA . VAL A 1 90 ? -0.417 -8.930 -11.131 1.00 90.81 90 VAL A CA 1
ATOM 669 C C . VAL A 1 90 ? -0.337 -7.667 -10.283 1.00 90.81 90 VAL A C 1
ATOM 671 O O . VAL A 1 90 ? 0.616 -6.909 -10.427 1.00 90.81 90 VAL A O 1
ATOM 674 N N . SER A 1 91 ? -1.344 -7.420 -9.451 1.00 92.94 91 SER A N 1
ATOM 675 C CA . SER A 1 91 ? -1.448 -6.257 -8.562 1.00 92.94 91 SER A CA 1
ATOM 676 C C . SER A 1 91 ? -2.434 -6.623 -7.454 1.00 92.94 91 SER A C 1
ATOM 678 O O . SER A 1 91 ? -3.637 -6.426 -7.607 1.00 92.94 91 SER A O 1
ATOM 680 N N . ASP A 1 92 ? -1.943 -7.278 -6.400 1.00 93.12 92 ASP A N 1
ATOM 681 C CA . ASP A 1 92 ? -2.796 -7.800 -5.324 1.00 93.12 92 ASP A CA 1
ATOM 682 C C . ASP A 1 92 ? -2.001 -8.170 -4.056 1.00 93.12 92 ASP A C 1
ATOM 684 O O . ASP A 1 92 ? -0.768 -8.129 -4.038 1.00 93.12 92 ASP A O 1
ATOM 688 N N . PHE A 1 93 ? -2.719 -8.566 -3.005 1.00 93.19 93 PHE A N 1
ATOM 689 C CA . PHE A 1 93 ? -2.179 -9.195 -1.802 1.00 93.19 93 PHE A CA 1
ATOM 690 C C . PHE A 1 93 ? -2.056 -10.705 -2.016 1.00 93.19 93 PHE A C 1
ATOM 692 O O . PHE A 1 93 ? -3.028 -11.455 -1.910 1.00 93.19 93 PHE A O 1
ATOM 699 N N . LEU A 1 94 ? -0.853 -11.163 -2.359 1.00 90.56 94 LEU A N 1
ATOM 700 C CA . LEU A 1 94 ? -0.601 -12.579 -2.618 1.00 90.56 94 LEU A CA 1
ATOM 701 C C . LEU A 1 94 ? -0.291 -13.304 -1.299 1.00 90.56 94 LEU A C 1
ATOM 703 O O . LEU A 1 94 ? 0.629 -12.883 -0.599 1.00 90.56 94 LEU A O 1
ATOM 707 N N . PRO A 1 95 ? -1.015 -14.379 -0.941 1.00 85.56 95 PRO A N 1
ATOM 708 C CA . PRO A 1 95 ? -0.689 -15.162 0.245 1.00 85.56 95 PRO A CA 1
ATOM 709 C C . PRO A 1 95 ? 0.638 -15.903 0.055 1.00 85.56 95 PRO A C 1
ATOM 711 O O . PRO A 1 95 ? 0.884 -16.473 -1.014 1.00 85.56 95 PRO A O 1
ATOM 714 N N . ASP A 1 96 ? 1.470 -15.935 1.097 1.00 80.94 96 ASP A N 1
ATOM 715 C CA . ASP A 1 96 ? 2.699 -16.734 1.121 1.00 80.94 96 ASP A CA 1
ATOM 716 C C . ASP A 1 96 ? 2.570 -17.980 2.019 1.00 80.94 96 ASP A C 1
ATOM 718 O O . ASP A 1 96 ? 1.557 -18.214 2.682 1.00 80.94 96 ASP A O 1
ATOM 722 N N . MET A 1 97 ? 3.595 -18.836 1.999 1.00 75.12 97 MET A N 1
ATOM 723 C CA . MET A 1 97 ? 3.626 -20.054 2.820 1.00 75.12 97 MET A CA 1
ATOM 724 C C . MET A 1 97 ? 3.942 -19.793 4.300 1.00 75.12 97 MET A C 1
ATOM 726 O O . MET A 1 97 ? 3.687 -20.672 5.125 1.00 75.12 97 MET A O 1
ATOM 730 N N . ASP A 1 98 ? 4.491 -18.624 4.620 1.00 78.88 98 ASP A N 1
ATOM 731 C CA . ASP A 1 98 ? 4.891 -18.211 5.966 1.00 78.88 98 ASP A CA 1
ATOM 732 C C . ASP A 1 98 ? 3.739 -17.524 6.725 1.00 78.88 98 ASP A C 1
ATOM 734 O O . ASP A 1 98 ? 3.830 -17.287 7.930 1.00 78.88 98 ASP A O 1
ATOM 738 N N . GLY A 1 99 ? 2.612 -17.305 6.044 1.00 80.50 99 GLY A N 1
ATOM 739 C CA . GLY A 1 99 ? 1.359 -16.823 6.603 1.00 80.50 99 GLY A CA 1
ATOM 740 C C . GLY A 1 99 ? 1.062 -15.355 6.311 1.00 80.50 99 GLY A C 1
ATOM 741 O O . GLY A 1 99 ? 0.044 -14.863 6.796 1.00 80.50 99 GLY A O 1
ATOM 742 N N . ILE A 1 100 ? 1.890 -14.662 5.522 1.00 82.38 100 ILE A N 1
ATOM 743 C CA . ILE A 1 100 ? 1.608 -13.278 5.137 1.00 82.38 100 ILE A CA 1
ATOM 744 C C . ILE A 1 100 ? 0.357 -13.211 4.261 1.00 82.38 100 ILE A C 1
ATOM 746 O O . ILE A 1 100 ? 0.102 -14.110 3.452 1.00 82.38 100 ILE A O 1
ATOM 750 N N . ASN A 1 101 ? -0.423 -12.139 4.421 1.00 89.81 101 ASN A N 1
ATOM 751 C CA . ASN A 1 101 ? -1.705 -11.930 3.742 1.00 89.81 101 ASN A CA 1
ATOM 752 C C . ASN A 1 101 ? -2.738 -13.058 3.959 1.00 89.81 101 ASN A C 1
ATOM 754 O O . ASN A 1 101 ? -3.694 -13.165 3.187 1.00 89.81 101 ASN A O 1
ATOM 758 N N . MET A 1 102 ? -2.576 -13.921 4.973 1.00 87.19 102 MET A N 1
ATOM 759 C CA . MET A 1 102 ? -3.569 -14.956 5.288 1.00 87.19 102 MET A CA 1
ATOM 760 C C . MET A 1 102 ? -4.874 -14.333 5.804 1.00 87.19 102 MET A C 1
ATOM 762 O O . MET A 1 102 ? -5.944 -14.639 5.272 1.00 87.19 102 MET A O 1
ATOM 766 N N . PRO A 1 103 ? -4.823 -13.417 6.779 1.00 90.81 103 PRO A N 1
ATOM 767 C CA . PRO A 1 103 ? -5.643 -12.225 6.767 1.00 90.81 103 PRO A CA 1
ATOM 768 C C . PRO A 1 103 ? -4.835 -11.070 6.168 1.00 90.81 103 PRO A C 1
ATOM 770 O O . PRO A 1 103 ? -3.628 -10.984 6.331 1.00 90.81 103 PRO A O 1
ATOM 773 N N . ILE A 1 104 ? -5.519 -10.170 5.471 1.00 92.75 104 ILE A N 1
ATOM 774 C CA . ILE A 1 104 ? -4.979 -8.836 5.170 1.00 92.75 104 ILE A CA 1
ATOM 775 C C . ILE A 1 104 ? -5.504 -7.804 6.168 1.00 92.75 104 ILE A C 1
ATOM 777 O O . ILE A 1 104 ? -5.334 -6.617 5.952 1.00 92.75 104 ILE A O 1
ATOM 781 N N . THR A 1 105 ? -6.252 -8.250 7.182 1.00 95.31 105 THR A N 1
ATOM 782 C CA . THR A 1 105 ? -7.056 -7.419 8.088 1.00 95.31 105 THR A CA 1
ATOM 783 C C . THR A 1 105 ? -6.432 -7.281 9.477 1.00 95.31 105 THR A C 1
ATOM 785 O O . THR A 1 105 ? -7.000 -6.605 10.327 1.00 95.31 105 THR A O 1
ATOM 788 N N . ASP A 1 106 ? -5.300 -7.927 9.738 1.00 93.19 106 ASP A N 1
ATOM 789 C CA . ASP A 1 106 ? -4.646 -8.046 11.045 1.00 93.19 106 ASP A CA 1
ATOM 790 C C . ASP A 1 106 ? -3.618 -6.948 11.355 1.00 93.19 106 ASP A C 1
ATOM 792 O O . ASP A 1 106 ? -3.090 -6.909 12.467 1.00 93.19 106 ASP A O 1
ATOM 796 N N . GLY A 1 107 ? -3.434 -5.986 10.448 1.00 93.88 107 GLY A N 1
ATOM 797 C CA . GLY A 1 107 ? -2.619 -4.789 10.680 1.00 93.88 107 GLY A CA 1
ATOM 798 C C . GLY A 1 107 ? -1.354 -4.732 9.834 1.00 93.88 107 GLY A C 1
ATOM 799 O O . GLY A 1 107 ? -0.646 -3.725 9.858 1.00 93.88 107 GLY A O 1
ATOM 800 N N . ASP A 1 108 ? -1.077 -5.768 9.054 1.00 92.38 108 ASP A N 1
ATOM 801 C CA . ASP A 1 108 ? -0.025 -5.789 8.055 1.00 92.38 108 ASP A CA 1
ATOM 802 C C . ASP A 1 108 ? -0.457 -6.532 6.790 1.00 92.38 108 ASP A C 1
ATOM 804 O O . ASP A 1 108 ? -1.290 -7.431 6.809 1.00 92.38 108 ASP A O 1
ATOM 808 N N . ALA A 1 109 ? 0.068 -6.093 5.649 1.00 93.56 109 ALA A N 1
ATOM 809 C CA . ALA A 1 109 ? -0.212 -6.733 4.370 1.00 93.56 109 ALA A CA 1
ATOM 810 C C . ALA A 1 109 ? 0.929 -6.483 3.382 1.00 93.56 109 ALA A C 1
ATOM 812 O O . ALA A 1 109 ? 1.407 -5.357 3.248 1.00 93.56 109 ALA A O 1
ATOM 813 N N . LEU A 1 110 ? 1.342 -7.518 2.656 1.00 93.50 110 LEU A N 1
ATOM 814 C CA . LEU A 1 110 ? 2.311 -7.426 1.569 1.00 93.50 110 LEU A CA 1
ATOM 815 C C . LEU A 1 110 ? 1.580 -7.271 0.236 1.00 93.50 110 LEU A C 1
ATOM 817 O O . LEU A 1 110 ? 0.980 -8.209 -0.283 1.00 93.50 110 LEU A O 1
ATOM 821 N N . TYR A 1 111 ? 1.641 -6.082 -0.337 1.00 94.50 111 TYR A N 1
ATOM 822 C CA . TYR A 1 111 ? 1.151 -5.821 -1.679 1.00 94.50 111 TYR A CA 1
ATOM 823 C C . TYR A 1 111 ? 2.241 -6.107 -2.713 1.00 94.50 111 TYR A C 1
ATOM 825 O O . TYR A 1 111 ? 3.344 -5.571 -2.601 1.00 94.50 111 TYR A O 1
ATOM 833 N N . THR A 1 112 ? 1.902 -6.869 -3.753 1.00 93.62 112 THR A N 1
ATOM 834 C CA . THR A 1 112 ? 2.806 -7.190 -4.862 1.00 93.62 112 THR A CA 1
ATOM 835 C C . THR A 1 112 ? 2.219 -6.719 -6.189 1.00 93.62 112 THR A C 1
ATOM 837 O O . THR A 1 112 ? 1.085 -7.051 -6.548 1.00 93.62 112 THR A O 1
ATOM 840 N N . ALA A 1 113 ? 3.026 -5.996 -6.965 1.00 92.69 113 ALA A N 1
ATOM 841 C CA . ALA A 1 113 ? 2.740 -5.616 -8.341 1.00 92.69 113 ALA A CA 1
ATOM 842 C C . ALA A 1 113 ? 3.814 -6.165 -9.290 1.00 92.69 113 ALA A C 1
ATOM 844 O O . ALA A 1 113 ? 4.997 -5.884 -9.127 1.00 92.69 113 ALA A O 1
ATOM 845 N N . LEU A 1 114 ? 3.411 -6.926 -10.309 1.00 92.50 114 LEU A N 1
ATOM 846 C CA . LEU A 1 114 ? 4.298 -7.513 -11.316 1.00 92.50 114 LEU A CA 1
ATOM 847 C C . LEU A 1 114 ? 3.913 -7.014 -12.701 1.00 92.50 114 LEU A C 1
ATOM 849 O O . LEU A 1 114 ? 2.753 -7.100 -13.107 1.00 92.50 114 LEU A O 1
ATOM 853 N N . ALA A 1 115 ? 4.884 -6.504 -13.448 1.00 90.69 115 ALA A N 1
ATOM 854 C CA . ALA A 1 115 ? 4.675 -6.062 -14.816 1.00 90.69 115 ALA A CA 1
ATOM 855 C C . ALA A 1 115 ? 4.532 -7.257 -15.776 1.00 90.69 115 ALA A C 1
ATOM 857 O O . ALA A 1 115 ? 5.172 -8.295 -15.584 1.00 90.69 115 ALA A O 1
ATOM 858 N N . PRO A 1 116 ? 3.762 -7.128 -16.868 1.00 86.69 116 PRO A N 1
ATOM 859 C CA . PRO A 1 116 ? 3.832 -8.084 -17.962 1.00 86.69 116 PRO A CA 1
ATOM 860 C C . PRO A 1 116 ? 5.196 -7.957 -18.653 1.00 86.69 116 PRO A C 1
ATOM 862 O O . PRO A 1 116 ? 5.658 -6.856 -18.954 1.00 86.69 116 PRO A O 1
ATOM 865 N N . GLY A 1 117 ? 5.828 -9.087 -18.981 1.00 78.25 117 GLY A N 1
ATOM 866 C CA . GLY A 1 117 ? 7.171 -9.101 -19.583 1.00 78.25 117 GLY A CA 1
ATOM 867 C C . GLY A 1 117 ? 7.293 -8.391 -20.942 1.00 78.25 117 GLY A C 1
ATOM 868 O O . GLY A 1 117 ? 8.401 -8.166 -21.417 1.00 78.25 117 GLY A O 1
ATOM 869 N N . SER A 1 118 ? 6.173 -8.035 -21.578 1.00 75.75 118 SER A N 1
ATOM 870 C CA . SER A 1 118 ? 6.115 -7.338 -22.868 1.00 75.75 118 SER A CA 1
ATOM 871 C C . SER A 1 118 ? 5.900 -5.824 -22.773 1.00 75.75 118 SER A C 1
ATOM 873 O O . SER A 1 118 ? 6.078 -5.136 -23.776 1.00 75.75 118 SER A O 1
ATOM 875 N N . SER A 1 119 ? 5.474 -5.298 -21.621 1.00 76.44 119 SER A N 1
ATOM 876 C CA . SER A 1 119 ? 5.114 -3.883 -21.467 1.00 76.44 119 SER A CA 1
ATOM 877 C C . SER A 1 119 ? 5.258 -3.446 -20.015 1.00 76.44 119 SER A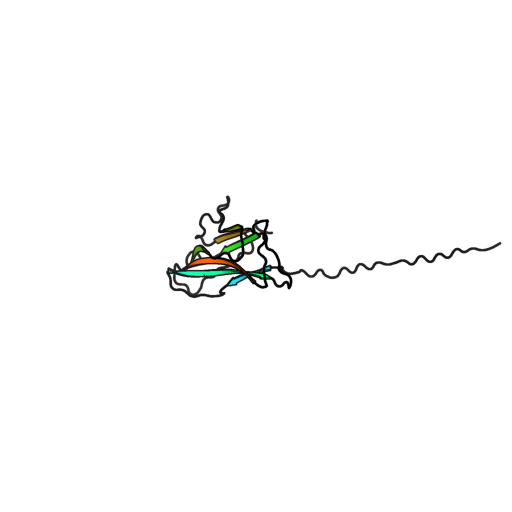 C 1
ATOM 879 O O . SER A 1 119 ? 4.330 -3.561 -19.217 1.00 76.44 119 SER A O 1
ATOM 881 N N . LEU A 1 120 ? 6.440 -2.945 -19.674 1.00 78.50 120 LEU A N 1
ATOM 882 C CA . LEU A 1 120 ? 6.712 -2.476 -18.324 1.00 78.50 120 LEU A CA 1
ATOM 883 C C . LEU A 1 120 ? 5.951 -1.170 -18.051 1.00 78.50 120 LEU A C 1
ATOM 885 O O . LEU A 1 120 ? 5.974 -0.278 -18.905 1.00 78.50 120 LEU A O 1
ATOM 889 N N . PRO A 1 121 ? 5.302 -1.025 -16.883 1.00 73.25 121 PRO A N 1
ATOM 890 C CA . PRO A 1 121 ? 4.877 0.267 -16.379 1.00 73.25 121 PRO A CA 1
ATOM 891 C C . PRO A 1 121 ? 6.059 1.220 -16.373 1.00 73.25 121 PRO A C 1
ATOM 893 O O . PRO A 1 121 ? 7.129 0.917 -15.845 1.00 73.25 121 PRO A O 1
ATOM 896 N N . VAL A 1 122 ? 5.852 2.359 -17.016 1.00 77.06 122 VAL A N 1
ATOM 897 C CA . VAL A 1 122 ? 6.838 3.420 -17.090 1.00 77.06 122 VAL A CA 1
ATOM 898 C C . VAL A 1 122 ? 6.373 4.515 -16.157 1.00 77.06 122 VAL A C 1
ATOM 900 O O . VAL A 1 122 ? 5.225 4.934 -16.268 1.00 77.06 122 VAL A O 1
ATOM 903 N N . THR A 1 123 ? 7.237 4.984 -15.267 1.00 71.12 123 THR A N 1
ATOM 904 C CA . THR A 1 123 ? 6.974 6.174 -14.461 1.00 71.12 123 THR A CA 1
ATOM 905 C C . THR A 1 123 ? 7.178 7.413 -15.343 1.00 71.12 123 THR A C 1
ATOM 907 O O . THR A 1 123 ? 8.314 7.692 -15.743 1.00 71.12 123 THR A O 1
ATOM 910 N N . PRO A 1 124 ? 6.136 8.217 -15.649 1.00 69.06 124 PRO A N 1
ATOM 911 C CA . PRO A 1 124 ? 6.325 9.659 -15.842 1.00 69.06 124 PRO A CA 1
ATOM 912 C C . PRO A 1 124 ? 6.800 10.263 -14.495 1.00 69.06 124 PRO A C 1
ATOM 914 O O . PRO A 1 124 ? 7.078 9.483 -13.584 1.00 69.06 124 PRO A O 1
ATOM 917 N N . PRO A 1 125 ? 6.881 11.595 -14.272 1.00 74.56 125 PRO A N 1
ATOM 918 C CA . PRO A 1 125 ? 7.313 12.093 -12.957 1.00 74.56 125 PRO A CA 1
ATOM 919 C C . PRO A 1 125 ? 6.552 11.459 -11.774 1.00 74.56 125 PRO A C 1
ATOM 921 O O . PRO A 1 125 ? 7.162 11.267 -10.730 1.00 74.56 125 PRO A O 1
ATOM 924 N N . THR A 1 126 ? 5.292 11.037 -11.980 1.00 85.44 126 THR A N 1
ATOM 925 C CA . THR A 1 126 ? 4.501 10.232 -11.033 1.00 85.44 126 THR A CA 1
ATOM 926 C C . THR A 1 126 ? 3.674 9.164 -11.761 1.00 85.44 126 THR A C 1
ATOM 928 O O . THR A 1 126 ? 3.008 9.460 -12.758 1.00 85.44 126 THR A O 1
ATOM 931 N N . LEU A 1 127 ? 3.667 7.937 -11.238 1.00 89.50 127 LEU A N 1
ATOM 932 C CA . LEU A 1 127 ? 2.771 6.834 -11.596 1.00 89.50 127 LEU A CA 1
ATOM 933 C C . LEU A 1 127 ? 1.934 6.454 -10.369 1.00 89.50 127 LEU A C 1
ATOM 935 O O . LEU A 1 127 ? 2.493 6.082 -9.344 1.00 89.50 127 LEU A O 1
ATOM 939 N N . GLU A 1 128 ? 0.606 6.478 -10.470 1.00 91.75 128 GLU A N 1
ATOM 940 C CA . GLU A 1 128 ? -0.235 5.784 -9.487 1.00 91.75 128 GLU A CA 1
ATOM 941 C C . GLU A 1 128 ? -0.088 4.279 -9.714 1.00 91.75 128 GLU A C 1
ATOM 943 O O . GLU A 1 128 ? -0.298 3.809 -10.826 1.00 91.75 128 GLU A O 1
ATOM 948 N N . VAL A 1 129 ? 0.323 3.531 -8.695 1.00 92.25 129 VAL A N 1
ATOM 949 C CA . VAL A 1 129 ? 0.509 2.077 -8.767 1.00 92.25 129 VAL A CA 1
ATOM 950 C C . VAL A 1 129 ? -0.806 1.371 -8.457 1.00 92.25 129 VAL A C 1
ATOM 952 O O . VAL A 1 129 ? -1.208 0.461 -9.177 1.00 92.25 129 VAL A O 1
ATOM 955 N N . THR A 1 130 ? -1.472 1.782 -7.378 1.00 94.56 130 THR A N 1
ATOM 956 C CA . THR A 1 130 ? -2.759 1.247 -6.917 1.00 94.56 130 THR A CA 1
ATOM 957 C C . THR A 1 130 ? -3.374 2.172 -5.868 1.00 94.56 130 THR A C 1
ATOM 959 O O . THR A 1 130 ? -2.707 3.078 -5.366 1.00 94.56 130 THR A O 1
ATOM 962 N N . THR A 1 131 ? -4.618 1.905 -5.482 1.00 96.12 131 THR A N 1
ATOM 963 C CA . THR A 1 131 ? -5.275 2.497 -4.315 1.00 96.12 131 THR A CA 1
ATOM 964 C C . THR A 1 131 ? -5.649 1.409 -3.309 1.00 96.12 131 THR A C 1
ATOM 966 O O . THR A 1 131 ? -6.487 0.552 -3.594 1.00 96.12 131 THR A O 1
ATOM 969 N N . PHE A 1 132 ? -5.089 1.470 -2.104 1.00 96.94 132 PHE A N 1
ATOM 970 C CA . PHE A 1 132 ? -5.504 0.660 -0.961 1.00 96.94 132 PHE A CA 1
ATOM 971 C C . PHE A 1 132 ? -6.786 1.227 -0.360 1.00 96.94 132 PHE A C 1
ATOM 973 O O . PHE A 1 132 ? -6.839 2.404 -0.003 1.00 96.94 132 PHE A O 1
ATOM 980 N N . ARG A 1 133 ? -7.818 0.393 -0.230 1.00 96.94 133 ARG A N 1
ATOM 981 C CA . ARG A 1 133 ? -9.092 0.780 0.375 1.00 96.94 133 ARG A CA 1
ATOM 982 C C . ARG A 1 133 ? -9.243 0.160 1.754 1.00 96.94 133 ARG A C 1
ATOM 984 O O . ARG A 1 133 ? -9.271 -1.064 1.881 1.00 96.94 133 ARG A O 1
ATOM 991 N N . PHE A 1 134 ? -9.447 1.009 2.751 1.00 97.69 134 PHE A N 1
ATOM 992 C CA . PHE A 1 134 ? -9.754 0.625 4.123 1.00 97.69 134 PHE A CA 1
ATOM 993 C C . PHE A 1 134 ? -11.177 1.041 4.506 1.00 97.69 134 PHE A C 1
ATOM 995 O O . PHE A 1 134 ? -11.747 1.966 3.925 1.00 97.69 134 PHE A O 1
ATOM 1002 N N . VAL A 1 135 ? -11.737 0.390 5.522 1.00 98.06 135 VAL A N 1
ATOM 1003 C CA . VAL A 1 135 ? -12.937 0.837 6.243 1.00 98.06 135 VAL A CA 1
ATOM 1004 C C . VAL A 1 135 ? -12.526 1.348 7.619 1.00 98.06 135 VAL A C 1
ATOM 1006 O O . VAL A 1 135 ? -11.754 0.693 8.314 1.00 98.06 135 VAL A O 1
ATOM 1009 N N . ALA A 1 136 ? -13.054 2.502 8.028 1.00 98.12 136 ALA A N 1
ATOM 1010 C CA . ALA A 1 136 ? -12.861 3.021 9.380 1.00 98.12 136 ALA A CA 1
ATOM 1011 C C . ALA A 1 136 ? -13.735 2.254 10.389 1.00 98.12 136 ALA A C 1
ATOM 1013 O O . ALA A 1 136 ? -14.962 2.296 10.305 1.00 98.12 136 ALA A O 1
ATOM 1014 N N . LEU A 1 137 ? -13.119 1.579 11.359 1.00 98.25 137 LEU A N 1
ATOM 1015 C CA . LEU A 1 137 ? -13.800 0.730 12.343 1.00 98.25 137 LEU A CA 1
ATOM 1016 C C . LEU A 1 137 ? -14.230 1.478 13.609 1.00 98.25 137 LEU A C 1
ATOM 1018 O O . LEU A 1 137 ? -15.259 1.154 14.202 1.00 98.25 137 LEU A O 1
ATOM 1022 N N . ALA A 1 138 ? -13.451 2.475 14.027 1.00 98.12 138 ALA A N 1
ATOM 1023 C CA . ALA A 1 138 ? -13.663 3.199 15.275 1.00 98.12 138 ALA A CA 1
ATOM 1024 C C . ALA A 1 138 ? -13.147 4.643 15.196 1.00 98.12 138 ALA A C 1
ATOM 1026 O O . ALA A 1 138 ? -12.319 4.982 14.351 1.00 98.12 138 ALA A O 1
ATOM 1027 N N . GLU A 1 139 ? -13.649 5.504 16.086 1.00 97.25 139 GLU A N 1
ATOM 1028 C CA . GLU A 1 139 ? -13.157 6.877 16.219 1.00 97.25 139 GLU A CA 1
ATOM 1029 C C . GLU A 1 139 ? -11.727 6.887 16.774 1.00 97.25 139 GLU A C 1
ATOM 1031 O O . GLU A 1 139 ? -11.402 6.153 17.707 1.00 97.25 139 GLU A O 1
ATOM 1036 N N . THR A 1 140 ? -10.884 7.766 16.234 1.00 96.44 140 THR A N 1
ATOM 1037 C CA . THR A 1 140 ? -9.516 7.980 16.710 1.00 96.44 140 THR A CA 1
ATOM 1038 C C . THR A 1 140 ? -9.116 9.452 16.561 1.00 96.44 140 THR A C 1
ATOM 1040 O O . THR A 1 140 ? -9.562 10.108 15.616 1.00 96.44 140 THR A O 1
ATOM 1043 N N . PRO A 1 141 ? -8.260 10.000 17.448 1.00 92.69 141 PRO A N 1
ATOM 1044 C CA . PRO A 1 141 ? -7.593 11.283 17.216 1.00 92.69 141 PRO A CA 1
ATOM 1045 C C . PRO A 1 141 ? -6.677 11.288 15.977 1.00 92.69 141 PRO A C 1
ATOM 1047 O O . PRO A 1 141 ? -6.330 12.362 15.490 1.00 92.69 141 PRO A O 1
ATOM 1050 N N . GLY A 1 142 ? -6.279 10.106 15.491 1.00 95.00 142 GLY A N 1
ATOM 1051 C CA . GLY A 1 142 ? -5.441 9.885 14.313 1.00 95.00 142 GLY A CA 1
ATOM 1052 C C . GLY A 1 142 ? -4.865 8.464 14.304 1.00 95.00 142 GLY A C 1
ATOM 1053 O O . GLY A 1 142 ? -4.555 7.915 15.360 1.00 95.00 142 GLY A O 1
ATOM 1054 N N . THR A 1 143 ? -4.743 7.856 13.126 1.00 97.19 143 THR A N 1
ATOM 1055 C CA . THR A 1 143 ? -4.068 6.565 12.920 1.00 97.19 143 THR A CA 1
ATOM 1056 C C . THR A 1 143 ? -3.290 6.621 11.609 1.00 97.19 143 THR A C 1
ATOM 1058 O O . THR A 1 143 ? -3.744 7.262 10.658 1.00 97.19 143 THR A O 1
ATOM 1061 N N . ASP A 1 144 ? -2.117 5.995 11.586 1.00 96.62 144 ASP A N 1
ATOM 1062 C CA . ASP A 1 144 ? -1.199 6.042 10.453 1.00 96.62 144 ASP A CA 1
ATOM 1063 C C . ASP A 1 144 ? -1.298 4.762 9.615 1.00 96.62 144 ASP A C 1
ATOM 1065 O O . ASP A 1 144 ? -1.510 3.666 10.135 1.00 96.62 144 ASP A O 1
ATOM 1069 N N . VAL A 1 145 ? -1.086 4.915 8.309 1.00 96.50 145 VAL A N 1
ATOM 1070 C CA . VAL A 1 145 ? -0.764 3.818 7.391 1.00 96.50 145 VAL A CA 1
ATOM 1071 C C . VAL A 1 145 ? 0.667 4.053 6.929 1.00 96.50 145 VAL A C 1
ATOM 1073 O O . VAL A 1 145 ? 0.961 5.093 6.338 1.00 96.50 145 VAL A O 1
ATOM 1076 N N . ILE A 1 146 ? 1.568 3.116 7.218 1.00 95.50 146 ILE A N 1
ATOM 1077 C CA . ILE A 1 146 ? 3.002 3.260 6.939 1.00 95.50 146 ILE A CA 1
ATOM 1078 C C . ILE A 1 146 ? 3.500 2.167 5.991 1.00 95.50 146 ILE A C 1
ATOM 1080 O O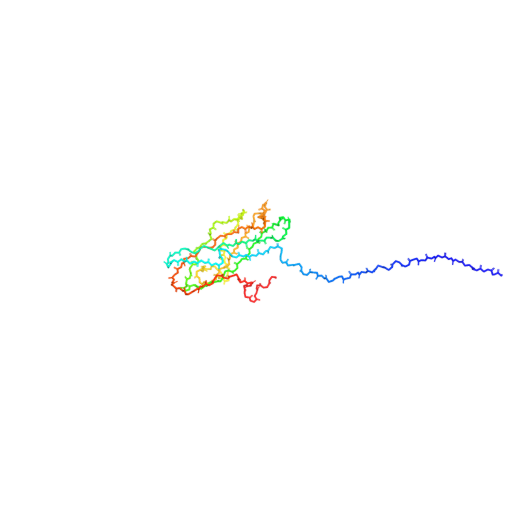 . ILE A 1 146 ? 2.998 1.044 6.004 1.00 95.50 146 ILE A O 1
ATOM 1084 N N . MET A 1 147 ? 4.507 2.503 5.180 1.00 93.94 147 MET A N 1
ATOM 1085 C CA . MET A 1 147 ? 5.287 1.521 4.420 1.00 93.94 147 MET A CA 1
ATOM 1086 C C . MET A 1 147 ? 6.456 1.050 5.278 1.00 93.94 147 MET A C 1
ATOM 1088 O O . MET A 1 147 ? 7.298 1.863 5.669 1.00 93.94 147 MET A O 1
ATOM 1092 N N . LEU A 1 148 ? 6.527 -0.246 5.570 1.00 90.44 148 LEU A N 1
ATOM 1093 C CA . LEU A 1 148 ? 7.689 -0.819 6.244 1.00 90.44 148 LEU A CA 1
ATOM 1094 C C . LEU A 1 148 ? 8.821 -1.040 5.239 1.00 90.44 148 LEU A C 1
ATOM 1096 O O . LEU A 1 148 ? 8.602 -1.531 4.135 1.00 90.44 148 LEU A O 1
ATOM 1100 N N . ALA A 1 149 ? 10.043 -0.693 5.644 1.00 77.44 149 ALA A N 1
ATOM 1101 C CA . ALA A 1 149 ? 11.228 -0.857 4.804 1.00 77.44 149 ALA A CA 1
ATOM 1102 C C . ALA A 1 149 ? 11.661 -2.325 4.656 1.00 77.44 149 ALA A C 1
ATOM 1104 O O . ALA A 1 149 ? 12.300 -2.664 3.667 1.00 77.44 149 ALA A O 1
ATOM 1105 N N . THR A 1 150 ? 11.346 -3.185 5.633 1.00 70.56 150 THR A N 1
ATOM 1106 C CA . THR A 1 150 ? 11.715 -4.606 5.614 1.00 70.56 150 THR A CA 1
ATOM 1107 C C . THR A 1 150 ? 10.646 -5.484 6.261 1.00 70.56 150 THR A C 1
ATOM 1109 O O . THR A 1 150 ? 9.980 -5.091 7.223 1.00 70.56 150 THR A O 1
ATOM 1112 N N . LEU A 1 151 ? 10.534 -6.718 5.767 1.00 60.75 151 LEU A N 1
ATOM 1113 C CA . LEU A 1 151 ? 9.786 -7.814 6.389 1.00 60.75 151 LEU A CA 1
ATOM 1114 C C . LEU A 1 151 ? 10.633 -8.463 7.494 1.00 60.75 151 LEU A C 1
ATOM 1116 O O . LEU A 1 151 ? 11.135 -9.581 7.375 1.00 60.75 151 LEU A O 1
ATOM 1120 N N . GLY A 1 152 ? 10.882 -7.710 8.566 1.00 55.12 152 GLY A N 1
ATOM 1121 C CA . GLY A 1 152 ? 11.701 -8.174 9.686 1.00 55.12 152 GLY A CA 1
ATOM 1122 C C . GLY A 1 152 ? 13.159 -8.484 9.309 1.00 55.12 152 GLY A C 1
ATOM 1123 O O . GLY A 1 152 ? 13.695 -7.996 8.315 1.00 55.12 152 GLY A O 1
ATOM 1124 N N . ALA A 1 153 ? 13.830 -9.292 10.136 1.00 50.53 153 ALA A N 1
ATOM 1125 C CA . ALA A 1 153 ? 15.272 -9.563 10.041 1.00 50.53 153 ALA A CA 1
ATOM 1126 C C . ALA A 1 153 ? 15.702 -10.381 8.803 1.00 50.53 153 ALA A C 1
ATOM 1128 O O . ALA A 1 153 ? 16.894 -10.590 8.594 1.00 50.53 153 ALA A O 1
ATOM 1129 N N . SER A 1 154 ? 14.753 -10.873 8.007 1.00 55.47 154 SER A N 1
ATOM 1130 C CA . SER A 1 154 ? 15.005 -11.700 6.820 1.00 55.47 154 SER A CA 1
ATOM 1131 C C . SER A 1 154 ? 14.794 -10.946 5.504 1.00 55.47 154 SER A C 1
ATOM 1133 O O . SER A 1 154 ? 15.032 -11.520 4.446 1.00 55.47 154 SER A O 1
ATOM 1135 N N . GLY A 1 155 ? 14.360 -9.682 5.566 1.00 45.12 155 GLY A N 1
ATOM 1136 C CA . GLY A 1 155 ? 13.992 -8.860 4.411 1.00 45.12 155 GLY A CA 1
ATOM 1137 C C . GLY A 1 155 ? 14.970 -7.730 4.085 1.00 45.12 155 GLY A C 1
ATOM 1138 O O . GLY A 1 155 ? 14.526 -6.697 3.597 1.00 45.12 155 GLY A O 1
ATOM 1139 N N . GLU A 1 156 ? 16.267 -7.872 4.383 1.00 36.25 156 GLU A N 1
ATOM 1140 C CA . GLU A 1 156 ? 17.275 -6.972 3.802 1.00 36.25 156 GLU A CA 1
ATOM 1141 C C . GLU A 1 156 ? 17.455 -7.333 2.318 1.00 36.25 156 GLU A C 1
ATOM 1143 O O . GLU A 1 156 ? 17.952 -8.415 1.997 1.00 36.25 156 GLU A O 1
ATOM 1148 N N . THR A 1 157 ? 17.019 -6.447 1.420 1.00 46.69 157 THR A N 1
ATOM 1149 C CA . THR A 1 157 ? 17.366 -6.479 -0.012 1.00 46.69 157 THR A CA 1
ATOM 1150 C C . THR A 1 157 ? 18.580 -5.614 -0.296 1.00 46.69 157 THR A C 1
ATOM 1152 O O . THR A 1 157 ? 18.573 -4.456 0.186 1.00 46.69 157 THR A O 1
#

Radius of gyration: 26.36 Å; chains: 1; bounding box: 106×33×46 Å

Foldseek 3Di:
DDDDDDDDDDDDPDDPPDPDDDDPDPDQKDWDWPPPDDDDDAQDKDKIWIKIFGPDPDWDFDFKDKWKKFWDLQFKFWDWKDDAFFDFPDWGFDADPVGAPVPCRHGITITMTGHDPVDTGIADRMTGGIMTMIGTHDDDPDIDIDTDPAPPPVGDD

Sequence (157 aa):
MKKHACFVWLALLMLAVFSGPATVQGALVDLSFSPAMQSVPVGGFVDVQLLADSNDATPLSISALDVILNYDATYLELQSVTNPGGQWFVSDFLPDMDGINMPITDGDALYTALAPGSSLPVTPPTLEVTTFRFVALAETPGTDVIMLATLGASGET

pLDDT: mean 80.94, std 18.46, range [36.25, 98.25]

Secondary structure (DSSP, 8-state):
-------------------PPPP-PPPSEEEEEESS-----TT-EEEEEEEEEE-SSSPEE-SEEEEEEEE-TTTEEEEEEE---S--SEEEE---TTSTTSSSSSSEEEEEEE--TTS--EESSEEEEEEEEEEE-S--S---EEEES-SGGG---